Protein AF-A0A7R9VJN6-F1 (afdb_monomer_lite)

Foldseek 3Di:
DDDPPPPPPPDPVVPPPVPDDPLVVVVVVVVVVVVVVVVVVLVVQQVVDPVGPDAPLVPFDPQLVVLLVVLLVLLVQLQVQCCVQQNSCLLRQLPPPPDDPQRHLPNRPCVGPPNVPPVCSNLSSVLSNLCSCCSRCVVPTDPCSVVVSVVSNVVSVVVVVVSVPD

pLDDT: mean 83.49, std 17.8, range [38.41, 98.38]

Secondary structure (DSSP, 8-state):
------------TTTGGG---HHHHHHHHHHHHHHHHHHHHHHHHHHTSTTTT---GGGS-HHHHHHHHHHHHHHHHHHHHHHHHHHHHHHHHTTT-TT-TT-STT-S-TTSTTTTT-S-HHHHHHHHHHHHHHHHHTTTS-TTHHHHHHHHHHHHHHHHHHHHH-

Organism: NCBI:txid1486919

Sequence (166 aa):
MCLCGCRRRLGSTFFDARGLSAVDQFAAWSTLLKAGQALAVGMWLWASRPAGLCFDIGAVTLPGWLGTLLLVTLGLALSAGVVSALGKDGVFYGSRIGEHPHVHASAAPPEEWPFSVVQHPQHIGPVLVVWAPLVALLPQLPATAWFVASYWSTLYFINWVVEDFF

InterPro domains:
  IPR007318 Phospholipid methyltransferase [PF04191] (69-163)

Radius of gyration: 20.92 Å; chains: 1; bounding box: 47×40×71 Å

Structure (mmCIF, N/CA/C/O backbone):
data_AF-A0A7R9VJN6-F1
#
_entry.id   AF-A0A7R9VJN6-F1
#
loop_
_atom_site.group_PDB
_atom_site.id
_atom_site.type_symbol
_atom_site.label_atom_id
_atom_site.label_alt_id
_atom_site.label_comp_id
_atom_site.label_asym_id
_atom_site.label_entity_id
_atom_site.label_seq_id
_atom_site.pdbx_PDB_ins_code
_atom_site.Cartn_x
_atom_site.Cartn_y
_atom_site.Cartn_z
_atom_site.occupancy
_atom_site.B_iso_or_equiv
_atom_site.auth_seq_id
_atom_site.auth_comp_id
_atom_site.auth_asym_id
_atom_site.auth_atom_id
_atom_site.pdbx_PDB_model_num
ATOM 1 N N . MET A 1 1 ? 26.274 -11.925 -53.288 1.00 41.53 1 MET A N 1
ATOM 2 C CA . MET A 1 1 ? 26.240 -13.013 -52.285 1.00 41.53 1 MET A CA 1
ATOM 3 C C . MET A 1 1 ? 25.896 -12.397 -50.935 1.00 41.53 1 MET A C 1
ATOM 5 O O . MET A 1 1 ? 26.772 -11.843 -50.293 1.00 41.53 1 MET A O 1
ATOM 9 N N . CYS A 1 2 ? 24.619 -12.416 -50.545 1.00 41.44 2 CYS A N 1
ATOM 10 C CA . CYS A 1 2 ? 24.174 -12.010 -49.209 1.00 41.44 2 CYS A CA 1
ATOM 11 C C . CYS A 1 2 ? 23.890 -13.279 -48.409 1.00 41.44 2 CYS A C 1
ATOM 13 O O . CYS A 1 2 ? 22.960 -14.018 -48.727 1.00 41.44 2 CYS A O 1
ATOM 15 N N . LEU A 1 3 ? 24.714 -13.548 -47.398 1.00 48.28 3 LEU A N 1
ATOM 16 C CA . LEU A 1 3 ? 24.461 -14.599 -46.421 1.00 48.28 3 LEU A CA 1
ATOM 17 C C . LEU A 1 3 ? 23.390 -14.086 -45.454 1.00 48.28 3 LEU A C 1
ATOM 19 O O . LEU A 1 3 ? 23.677 -13.346 -44.517 1.00 48.28 3 LEU A O 1
ATOM 23 N N . CYS A 1 4 ? 22.140 -14.458 -45.721 1.00 47.47 4 CYS A N 1
ATOM 24 C CA . CYS A 1 4 ? 21.036 -14.274 -44.791 1.00 47.47 4 CYS A CA 1
ATOM 25 C C . CYS A 1 4 ? 21.276 -15.203 -43.592 1.00 47.47 4 CYS A C 1
ATOM 27 O O . CYS A 1 4 ? 21.082 -16.418 -43.674 1.00 47.47 4 CYS A O 1
ATOM 29 N N . GLY A 1 5 ? 21.780 -14.633 -42.497 1.00 51.31 5 GLY A N 1
ATOM 30 C CA . GLY A 1 5 ? 22.011 -15.324 -41.236 1.00 51.31 5 GLY A CA 1
ATOM 31 C C . GLY A 1 5 ? 20.691 -15.758 -40.611 1.00 51.31 5 GLY A C 1
ATOM 32 O O . GLY A 1 5 ? 20.063 -15.008 -39.869 1.00 51.31 5 GLY A O 1
ATOM 33 N N . CYS A 1 6 ? 20.277 -16.990 -40.901 1.00 56.81 6 CYS A N 1
ATOM 34 C CA . CYS A 1 6 ? 19.194 -17.674 -40.209 1.00 56.81 6 CYS A CA 1
ATOM 35 C C . CYS A 1 6 ? 19.634 -17.961 -38.764 1.00 56.81 6 CYS A C 1
ATOM 37 O O . CYS A 1 6 ? 20.210 -19.007 -38.452 1.00 56.81 6 CYS A O 1
ATOM 39 N N . ARG A 1 7 ? 19.411 -16.988 -37.875 1.00 62.12 7 ARG A N 1
ATOM 40 C CA . ARG A 1 7 ? 19.611 -17.129 -36.432 1.00 62.12 7 ARG A CA 1
ATOM 41 C C . ARG A 1 7 ? 18.548 -18.099 -35.911 1.00 62.12 7 ARG A C 1
ATOM 43 O O . ARG A 1 7 ? 17.415 -17.704 -35.647 1.00 62.12 7 ARG A O 1
ATOM 50 N N . ARG A 1 8 ? 18.900 -19.388 -35.815 1.00 57.78 8 ARG A N 1
ATOM 51 C CA . ARG A 1 8 ? 18.064 -20.431 -35.198 1.00 57.78 8 ARG A CA 1
ATOM 52 C C . ARG A 1 8 ? 17.675 -19.995 -33.787 1.00 57.78 8 ARG A C 1
ATOM 54 O O . ARG A 1 8 ? 18.506 -19.988 -32.883 1.00 57.78 8 ARG A O 1
ATOM 61 N N . ARG A 1 9 ? 16.398 -19.656 -33.617 1.00 57.22 9 ARG A N 1
ATOM 62 C CA . ARG A 1 9 ? 15.728 -19.456 -32.331 1.00 57.22 9 ARG A CA 1
ATOM 63 C C . ARG A 1 9 ? 15.565 -20.835 -31.677 1.00 57.22 9 ARG A C 1
ATOM 65 O O . ARG A 1 9 ? 14.554 -21.505 -31.848 1.00 57.22 9 ARG A O 1
ATOM 72 N N . LEU A 1 10 ? 16.631 -21.315 -31.040 1.00 53.53 10 LEU A N 1
ATOM 73 C CA . LEU A 1 10 ? 16.657 -22.584 -30.318 1.00 53.53 10 LEU A CA 1
ATOM 74 C C . LEU A 1 10 ? 16.015 -22.400 -28.934 1.00 53.53 10 LEU A C 1
ATOM 76 O O . LEU A 1 10 ? 16.614 -21.799 -28.053 1.00 53.53 10 LEU A O 1
ATOM 80 N N . GLY A 1 11 ? 14.812 -22.961 -28.772 1.00 49.91 11 GLY A N 1
ATOM 81 C CA . GLY A 1 11 ? 14.331 -23.534 -27.510 1.00 49.91 11 GLY A CA 1
ATOM 82 C C . GLY A 1 11 ? 13.641 -22.605 -26.505 1.00 49.91 11 GLY A C 1
ATOM 83 O O . GLY A 1 11 ? 14.232 -22.248 -25.495 1.00 49.91 11 GLY A O 1
ATOM 84 N N . SER A 1 12 ? 12.343 -22.342 -26.694 1.00 52.88 12 SER A N 1
ATOM 85 C CA . SER A 1 12 ? 11.433 -21.887 -25.621 1.00 52.88 12 SER A CA 1
ATOM 86 C C . SER A 1 12 ? 10.102 -22.655 -25.620 1.00 52.88 12 SER A C 1
ATOM 88 O O . SER A 1 12 ? 9.047 -22.110 -25.302 1.00 52.88 12 SER A O 1
ATOM 90 N N . THR A 1 13 ? 10.130 -23.936 -25.991 1.00 52.66 13 THR A N 1
ATOM 91 C CA . THR A 1 13 ? 8.933 -24.742 -26.294 1.00 52.66 13 THR A CA 1
ATOM 92 C C . THR A 1 13 ? 8.029 -25.059 -25.099 1.00 52.66 13 THR A C 1
ATOM 94 O O . THR A 1 13 ? 6.952 -25.605 -25.304 1.00 52.66 13 THR A O 1
ATOM 97 N N . PHE A 1 14 ? 8.401 -24.701 -23.865 1.00 53.25 14 PHE A N 1
ATOM 98 C CA . PHE A 1 14 ? 7.518 -24.890 -22.706 1.00 53.25 14 PHE A CA 1
ATOM 99 C C . PHE A 1 14 ? 6.600 -23.685 -22.431 1.00 53.25 14 PHE A C 1
ATOM 101 O O . PHE A 1 14 ? 5.520 -23.852 -21.872 1.00 53.25 14 PHE A O 1
ATOM 108 N N . PHE A 1 15 ? 6.985 -22.477 -22.858 1.00 50.94 15 PHE A N 1
ATOM 109 C CA . PHE A 1 15 ? 6.245 -21.242 -22.555 1.00 50.94 15 PHE A CA 1
ATOM 110 C C . PHE A 1 15 ? 5.237 -20.831 -23.640 1.00 50.94 15 PHE A C 1
ATOM 112 O O . PHE A 1 15 ? 4.399 -19.964 -23.400 1.00 50.94 15 PHE A O 1
ATOM 119 N N . ASP A 1 16 ? 5.274 -21.478 -24.807 1.00 53.41 16 ASP A N 1
ATOM 120 C CA . ASP A 1 16 ? 4.529 -21.054 -26.002 1.00 53.41 16 ASP A CA 1
ATOM 121 C C . ASP A 1 16 ? 3.099 -21.620 -26.100 1.00 53.41 16 ASP A C 1
ATOM 123 O O . ASP A 1 16 ? 2.323 -21.231 -26.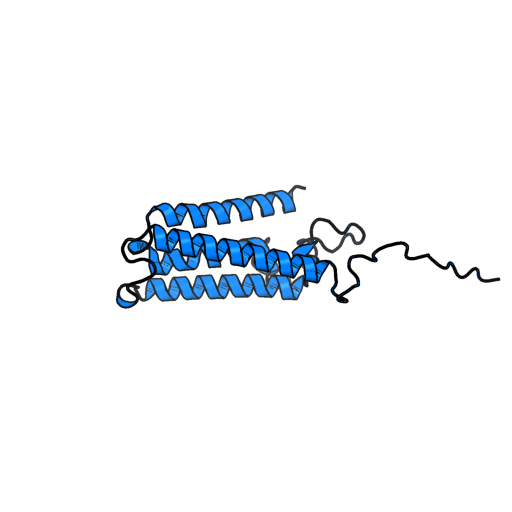967 1.00 53.41 16 ASP A O 1
ATOM 127 N N . ALA A 1 17 ? 2.691 -22.516 -25.195 1.00 57.09 17 ALA A N 1
ATOM 128 C CA . ALA A 1 17 ? 1.395 -23.199 -25.299 1.00 57.09 17 ALA A CA 1
ATOM 129 C C . ALA A 1 17 ? 0.166 -22.284 -25.076 1.00 57.09 17 ALA A C 1
ATOM 131 O O . ALA A 1 17 ? -0.960 -22.703 -25.335 1.00 57.09 17 ALA A O 1
ATOM 132 N N . ARG A 1 18 ? 0.359 -21.046 -24.588 1.00 57.91 18 ARG A N 1
ATOM 133 C CA . ARG A 1 18 ? -0.712 -20.045 -24.384 1.00 57.91 18 ARG A CA 1
ATOM 134 C C . ARG A 1 18 ? -0.467 -18.696 -25.076 1.00 57.91 18 ARG A C 1
ATOM 136 O O . ARG A 1 18 ? -1.310 -17.816 -24.949 1.00 57.91 18 ARG A O 1
ATOM 143 N N . GLY A 1 19 ? 0.669 -18.507 -25.757 1.00 67.00 19 GLY A N 1
ATOM 144 C CA . GLY A 1 19 ? 1.027 -17.232 -26.401 1.00 67.00 19 GLY A CA 1
ATOM 145 C C . GLY A 1 19 ? 1.208 -16.033 -25.453 1.00 67.00 19 GLY A C 1
ATOM 146 O O . GLY A 1 19 ? 1.132 -14.893 -25.901 1.00 67.00 19 GLY A O 1
ATOM 147 N N . LEU A 1 20 ? 1.412 -16.260 -24.148 1.00 73.50 20 LEU A N 1
ATOM 148 C CA . LEU A 1 20 ? 1.610 -15.190 -23.160 1.00 73.50 20 LEU A CA 1
ATOM 149 C C . LEU A 1 20 ? 3.094 -14.856 -23.005 1.00 73.50 20 LEU A C 1
ATOM 151 O O . LEU A 1 20 ? 3.915 -15.765 -22.854 1.00 73.50 20 LEU A O 1
ATOM 155 N N . SER A 1 21 ? 3.426 -13.562 -22.956 1.00 82.88 21 SER A N 1
ATOM 156 C CA . SER A 1 21 ? 4.792 -13.112 -22.680 1.00 82.88 21 SER A CA 1
ATOM 157 C C . SER A 1 21 ? 5.263 -13.603 -21.301 1.00 82.88 21 SER A C 1
ATOM 159 O O . SER A 1 21 ? 4.457 -13.806 -20.387 1.00 82.88 21 SER A O 1
ATOM 161 N N . ALA A 1 22 ? 6.575 -13.798 -21.124 1.00 82.50 22 ALA A N 1
ATOM 162 C CA . ALA A 1 22 ? 7.140 -14.161 -19.819 1.00 82.50 22 ALA A CA 1
ATOM 163 C C . ALA A 1 22 ? 6.761 -13.135 -18.730 1.00 82.50 22 ALA A C 1
ATOM 165 O O . ALA A 1 22 ? 6.495 -13.513 -17.588 1.00 82.50 22 ALA A O 1
ATOM 166 N N . VAL A 1 23 ? 6.645 -11.860 -19.121 1.00 82.00 23 VAL A N 1
ATOM 167 C CA . VAL A 1 23 ? 6.224 -10.754 -18.256 1.00 82.00 23 VAL A CA 1
ATOM 168 C C . VAL A 1 23 ? 4.787 -10.930 -17.794 1.00 82.00 23 VAL A C 1
ATOM 170 O O . VAL A 1 23 ? 4.515 -10.804 -16.605 1.00 82.00 23 VAL A O 1
ATOM 173 N N . ASP A 1 24 ? 3.866 -11.280 -18.692 1.00 86.19 24 ASP A N 1
ATOM 174 C CA . ASP A 1 24 ? 2.466 -11.495 -18.322 1.00 86.19 24 ASP A CA 1
ATOM 175 C C . ASP A 1 24 ? 2.307 -12.685 -17.371 1.00 86.19 24 ASP A C 1
ATOM 177 O O . ASP A 1 24 ? 1.486 -12.643 -16.454 1.00 86.19 24 ASP A O 1
ATOM 181 N N . GLN A 1 25 ? 3.117 -13.734 -17.540 1.00 86.06 25 GLN A N 1
ATOM 182 C CA . GLN A 1 25 ? 3.120 -14.874 -16.623 1.00 86.06 25 GLN A CA 1
ATOM 183 C C . GLN A 1 25 ? 3.655 -14.485 -15.244 1.00 86.06 25 GLN A C 1
ATOM 185 O O . GLN A 1 25 ? 3.038 -14.822 -14.233 1.00 86.06 25 GLN A O 1
ATOM 190 N N . PHE A 1 26 ? 4.765 -13.744 -15.184 1.00 87.38 26 PHE A N 1
ATOM 191 C CA . PHE A 1 26 ? 5.307 -13.245 -13.922 1.00 87.38 26 PHE A CA 1
ATOM 192 C C . PHE A 1 26 ? 4.335 -12.285 -13.229 1.00 87.38 26 PHE A C 1
ATOM 194 O O . PHE A 1 26 ? 4.099 -12.410 -12.028 1.00 87.38 26 PHE A O 1
ATOM 201 N N . ALA A 1 27 ? 3.701 -11.392 -13.989 1.00 87.62 27 ALA A N 1
ATOM 202 C CA . ALA A 1 27 ? 2.664 -10.495 -13.501 1.00 87.62 27 ALA A CA 1
ATOM 203 C C . ALA A 1 27 ? 1.488 -11.272 -12.901 1.00 87.62 27 ALA A C 1
ATOM 205 O O . ALA A 1 27 ? 1.052 -10.971 -11.791 1.00 87.62 27 ALA A O 1
ATOM 206 N N . ALA A 1 28 ? 1.005 -12.307 -13.595 1.00 90.38 28 ALA A N 1
ATOM 207 C CA . ALA A 1 28 ? -0.080 -13.153 -13.111 1.00 90.38 28 ALA A CA 1
ATOM 208 C C . ALA A 1 28 ? 0.293 -13.875 -11.807 1.00 90.38 28 ALA A C 1
ATOM 210 O O . ALA A 1 28 ? -0.481 -13.848 -10.850 1.00 90.38 28 ALA A O 1
ATOM 211 N N . TRP A 1 29 ? 1.489 -14.466 -11.734 1.00 92.44 29 TRP A N 1
ATOM 212 C CA . TRP A 1 29 ? 1.978 -15.122 -10.518 1.00 92.44 29 TRP A CA 1
ATOM 213 C C . TRP A 1 29 ? 2.194 -14.141 -9.364 1.00 92.44 29 TRP A C 1
ATOM 215 O O . TRP A 1 29 ? 1.820 -14.445 -8.233 1.00 92.44 29 TRP A O 1
ATOM 225 N N . SER A 1 30 ? 2.733 -12.951 -9.637 1.00 90.06 30 SER A N 1
ATOM 226 C CA . SER A 1 30 ? 2.892 -11.883 -8.645 1.00 90.06 30 SER A CA 1
ATOM 227 C C . SER A 1 30 ? 1.539 -11.445 -8.084 1.00 90.06 30 SER A C 1
ATOM 229 O O . SER A 1 30 ? 1.376 -11.346 -6.867 1.00 90.06 30 SER A O 1
ATOM 231 N N . THR A 1 31 ? 0.545 -11.244 -8.951 1.00 90.38 31 THR A N 1
ATOM 232 C CA . THR A 1 31 ? -0.824 -10.906 -8.546 1.00 90.38 31 THR A CA 1
ATOM 233 C C . THR A 1 31 ? -1.451 -12.018 -7.714 1.00 90.38 31 THR A C 1
ATOM 235 O O . THR A 1 31 ? -2.038 -11.735 -6.672 1.00 90.38 31 THR A O 1
ATOM 238 N N . LEU A 1 32 ? -1.293 -13.280 -8.120 1.00 94.88 32 LEU A N 1
ATOM 239 C CA . LEU A 1 32 ? -1.812 -14.420 -7.366 1.00 94.88 32 LEU A CA 1
ATOM 240 C C . LEU A 1 32 ? -1.176 -14.512 -5.973 1.00 94.88 32 LEU A C 1
ATOM 242 O O . LEU A 1 32 ? -1.881 -14.719 -4.988 1.00 94.88 32 LEU A O 1
ATOM 246 N N . LEU A 1 33 ? 0.140 -14.321 -5.877 1.00 94.31 33 LEU A N 1
ATOM 247 C CA . LEU A 1 33 ? 0.860 -14.348 -4.607 1.00 94.31 33 LEU A CA 1
ATOM 248 C C . LEU A 1 33 ? 0.417 -13.204 -3.685 1.00 94.31 33 LEU A C 1
ATOM 250 O O . LEU A 1 33 ? 0.144 -13.448 -2.511 1.00 94.31 33 LEU A O 1
ATOM 254 N N . LYS A 1 34 ? 0.248 -11.989 -4.217 1.00 92.38 34 LYS A N 1
ATOM 255 C CA . LYS A 1 34 ? -0.298 -10.845 -3.467 1.00 92.38 34 LYS A CA 1
ATOM 256 C C . LYS A 1 34 ? -1.734 -11.087 -3.006 1.00 92.38 34 LYS A C 1
ATOM 258 O O . LYS A 1 34 ? -2.069 -10.760 -1.871 1.00 92.38 34 LYS A O 1
ATOM 263 N N . ALA A 1 35 ? -2.569 -11.704 -3.843 1.00 94.88 35 ALA A N 1
ATOM 264 C CA . ALA A 1 35 ? -3.919 -12.103 -3.454 1.00 94.88 35 ALA A CA 1
ATOM 265 C C . ALA A 1 35 ? -3.885 -13.139 -2.320 1.00 94.88 35 ALA A C 1
ATOM 267 O O . ALA A 1 35 ? -4.598 -12.987 -1.332 1.00 94.88 35 ALA A O 1
ATOM 268 N N . GLY A 1 36 ? -3.005 -14.141 -2.408 1.00 97.44 36 GLY A N 1
ATOM 269 C CA . GLY A 1 36 ? -2.780 -15.113 -1.337 1.00 97.44 36 GLY A CA 1
ATOM 270 C C . GLY A 1 36 ? -2.320 -14.461 -0.030 1.00 97.44 36 GLY A C 1
ATOM 271 O O . GLY A 1 36 ? -2.837 -14.788 1.034 1.00 97.44 36 GLY A O 1
ATOM 272 N N . GLN A 1 37 ? -1.408 -13.489 -0.098 1.00 95.12 37 GLN A N 1
ATOM 273 C CA . GLN A 1 37 ? -0.958 -12.713 1.061 1.00 95.12 37 GLN A CA 1
ATOM 274 C C . GLN A 1 37 ? -2.092 -11.881 1.674 1.00 95.12 37 GLN A C 1
ATOM 276 O O . GLN A 1 37 ? -2.268 -11.893 2.891 1.00 95.12 37 GLN A O 1
ATOM 281 N N . ALA A 1 38 ? -2.900 -11.206 0.851 1.00 93.50 38 ALA A N 1
ATOM 282 C CA . ALA A 1 38 ? -4.063 -10.452 1.314 1.00 93.50 38 ALA A CA 1
ATOM 283 C C . ALA A 1 38 ? -5.103 -11.364 1.986 1.00 93.50 38 ALA A C 1
ATOM 285 O O . ALA A 1 38 ? -5.620 -11.032 3.053 1.00 93.50 38 ALA A O 1
ATOM 286 N N . LEU A 1 39 ? -5.361 -12.544 1.412 1.00 97.06 39 LEU A N 1
ATOM 287 C CA . LEU A 1 39 ? -6.229 -13.560 2.009 1.00 97.06 39 LEU A CA 1
ATOM 288 C C . LEU A 1 39 ? -5.671 -14.071 3.337 1.00 97.06 39 LEU A C 1
ATOM 290 O O . LEU A 1 39 ? -6.428 -14.189 4.295 1.00 97.06 39 LEU A O 1
ATOM 294 N N . ALA A 1 40 ? -4.363 -14.318 3.431 1.00 97.12 40 ALA A N 1
ATOM 295 C CA . ALA A 1 40 ? -3.724 -14.738 4.675 1.00 97.12 40 ALA A CA 1
ATOM 296 C C . ALA A 1 40 ? -3.875 -13.679 5.779 1.00 97.12 40 ALA A C 1
ATOM 298 O O . ALA A 1 40 ? -4.215 -14.024 6.909 1.00 97.12 40 ALA A O 1
ATOM 299 N N . VAL A 1 41 ? -3.706 -12.390 5.454 1.00 96.00 41 VAL A N 1
ATOM 300 C CA . VAL A 1 41 ? -3.966 -11.284 6.393 1.00 96.00 41 VAL A CA 1
ATOM 301 C C . VAL A 1 41 ? -5.446 -11.235 6.783 1.00 96.00 41 VAL A C 1
ATOM 303 O O . VAL A 1 41 ? -5.757 -11.085 7.962 1.00 96.00 41 VAL A O 1
ATOM 306 N N . GLY A 1 42 ? -6.365 -11.417 5.833 1.00 95.81 42 GLY A N 1
ATOM 307 C CA . GLY A 1 42 ? -7.804 -11.480 6.106 1.00 95.81 42 GLY A CA 1
ATOM 308 C C . GLY A 1 42 ? -8.186 -12.641 7.030 1.00 95.81 42 GLY A C 1
ATOM 309 O O . GLY A 1 42 ? -8.922 -12.444 7.995 1.00 95.81 42 GLY A O 1
ATOM 310 N N . MET A 1 43 ? -7.639 -13.835 6.789 1.00 97.44 43 MET A N 1
ATOM 311 C CA . MET A 1 43 ? -7.829 -15.016 7.637 1.00 97.44 43 MET A CA 1
ATOM 312 C C . MET A 1 43 ? -7.232 -14.817 9.030 1.00 97.44 43 MET A C 1
ATOM 314 O O . MET A 1 43 ? -7.874 -15.146 10.026 1.00 97.44 43 MET A O 1
ATOM 318 N N . TRP A 1 44 ? -6.028 -14.252 9.117 1.00 97.12 44 TRP A N 1
ATOM 319 C CA . TRP A 1 44 ? -5.398 -13.908 10.388 1.00 97.12 44 TRP A CA 1
ATOM 320 C C . TRP A 1 44 ? -6.243 -12.905 11.180 1.00 97.12 44 TRP A C 1
ATOM 322 O O . TRP A 1 44 ? -6.455 -13.093 12.378 1.00 97.12 44 TRP A O 1
ATOM 332 N N . LEU A 1 45 ? -6.769 -11.871 10.522 1.00 96.25 45 LEU A N 1
ATOM 333 C CA . LEU A 1 45 ? -7.607 -10.858 11.157 1.00 96.25 45 LEU A CA 1
ATOM 334 C C . LEU A 1 45 ? -8.941 -11.440 11.631 1.00 96.25 45 LEU A C 1
ATOM 336 O O . LEU A 1 45 ? -9.391 -11.119 12.731 1.00 96.25 45 LEU A O 1
ATOM 340 N N . TRP A 1 46 ? -9.535 -12.329 10.831 1.00 97.06 46 TRP A N 1
ATOM 341 C CA . TRP A 1 46 ? -10.726 -13.087 11.203 1.00 97.06 46 TRP A CA 1
ATOM 342 C C . TRP A 1 46 ? -10.482 -13.952 12.445 1.00 97.06 46 TRP A C 1
ATOM 344 O O . TRP A 1 46 ? -11.281 -13.913 13.374 1.00 97.06 46 TRP A O 1
ATOM 354 N N . ALA A 1 47 ? -9.359 -14.671 12.501 1.00 97.19 47 ALA A N 1
ATOM 355 C CA . ALA A 1 47 ? -9.009 -15.533 13.630 1.00 97.19 47 ALA A CA 1
ATOM 356 C C . ALA A 1 47 ? -8.584 -14.756 14.893 1.00 97.19 47 ALA A C 1
ATOM 358 O O . ALA A 1 47 ? -8.757 -15.245 16.006 1.00 97.19 47 ALA A O 1
ATOM 359 N N . SER A 1 48 ? -8.032 -13.549 14.740 1.00 96.06 48 SER A N 1
ATOM 360 C CA . SER A 1 48 ? -7.507 -12.740 15.853 1.00 96.06 48 SER A CA 1
ATOM 361 C C . SER A 1 48 ? -8.579 -11.957 16.614 1.00 96.06 48 SER A C 1
ATOM 363 O O . SER A 1 48 ? -8.273 -11.336 17.633 1.00 96.06 48 SER A O 1
ATOM 365 N N . ARG A 1 49 ? -9.825 -11.932 16.127 1.00 95.12 49 ARG A N 1
ATOM 366 C CA . ARG A 1 49 ? -10.925 -11.163 16.723 1.00 95.12 49 ARG A CA 1
ATOM 367 C C . ARG A 1 49 ? -12.086 -12.092 17.079 1.00 95.12 49 ARG A C 1
ATOM 369 O O . ARG A 1 49 ? -12.519 -12.858 16.224 1.00 95.12 49 ARG A O 1
ATOM 376 N N . PRO A 1 50 ? -12.687 -11.972 18.276 1.00 92.88 50 PRO A N 1
ATOM 377 C CA . PRO A 1 50 ? -13.839 -12.797 18.651 1.00 92.88 50 PRO A CA 1
ATOM 378 C C . PRO A 1 50 ? -15.065 -12.532 17.764 1.00 92.88 50 PRO A C 1
ATOM 380 O O . PRO A 1 50 ? -15.848 -13.437 17.502 1.00 92.88 50 PRO A O 1
ATOM 383 N N . ALA A 1 51 ? -15.209 -11.302 17.259 1.00 92.75 51 ALA A N 1
ATOM 384 C CA . ALA A 1 51 ? -16.265 -10.911 16.324 1.00 92.75 51 ALA A CA 1
ATOM 385 C C . ALA A 1 51 ? -15.905 -11.165 14.842 1.00 92.75 51 ALA A C 1
ATOM 387 O O . ALA A 1 51 ? -16.657 -10.780 13.947 1.00 92.75 51 ALA A O 1
ATOM 388 N N . GLY A 1 52 ? -14.746 -11.766 14.552 1.00 94.12 52 GLY A N 1
ATOM 389 C CA . GLY A 1 52 ? -14.277 -11.994 13.188 1.00 94.12 52 GLY A CA 1
ATOM 390 C C . GLY A 1 52 ? -14.046 -10.702 12.388 1.00 94.12 52 GLY A C 1
ATOM 391 O O . GLY A 1 52 ? -13.411 -9.757 12.864 1.00 94.12 52 GLY A O 1
ATOM 392 N N . LEU A 1 53 ? -14.564 -10.659 11.153 1.00 93.38 53 LEU A N 1
ATOM 393 C CA . LEU A 1 53 ? -14.477 -9.503 10.241 1.00 93.38 53 LEU A CA 1
ATOM 394 C C . LEU A 1 53 ? -15.675 -8.546 10.359 1.00 93.38 53 LEU A C 1
ATOM 396 O O . LEU A 1 53 ? -15.845 -7.662 9.523 1.00 93.38 53 LEU A O 1
ATOM 400 N N . CYS A 1 54 ? -16.508 -8.697 11.389 1.00 95.62 54 CYS A N 1
ATOM 401 C CA . CYS A 1 54 ? -17.565 -7.738 11.676 1.00 95.62 54 CYS A CA 1
ATOM 402 C C . CYS A 1 54 ? -16.922 -6.461 12.242 1.00 95.62 54 CYS A C 1
ATOM 404 O O . CYS A 1 54 ? -16.407 -6.448 13.365 1.00 95.62 54 CYS A O 1
ATOM 406 N N . PHE A 1 55 ? -16.879 -5.403 11.434 1.00 94.56 55 PHE A N 1
ATOM 407 C CA . PHE A 1 55 ? -16.436 -4.073 11.853 1.00 94.56 55 PHE A CA 1
ATOM 408 C C . PHE A 1 55 ? -17.647 -3.210 12.188 1.00 94.56 55 PHE A C 1
ATOM 410 O O . PHE A 1 55 ? -18.649 -3.229 11.473 1.00 94.56 55 PHE A O 1
ATOM 417 N N . ASP A 1 56 ? -17.538 -2.431 13.257 1.00 95.94 56 ASP A N 1
ATOM 418 C CA . ASP A 1 56 ? -18.494 -1.379 13.558 1.00 95.94 56 ASP A CA 1
ATOM 419 C C . ASP A 1 56 ? -18.182 -0.172 12.666 1.00 95.94 56 ASP A C 1
ATOM 421 O O . ASP A 1 56 ? -17.355 0.684 12.982 1.00 95.94 56 ASP A O 1
ATOM 425 N N . ILE A 1 57 ? -18.816 -0.143 11.496 1.00 95.62 57 ILE A N 1
ATOM 426 C CA . ILE A 1 57 ? -18.681 0.939 10.514 1.00 95.62 57 ILE A CA 1
ATOM 427 C C . ILE A 1 57 ? -19.195 2.268 11.091 1.00 95.62 57 ILE A C 1
ATOM 429 O O . ILE A 1 57 ? -18.672 3.325 10.737 1.00 95.62 57 ILE A O 1
ATOM 433 N N . GLY A 1 58 ? -20.164 2.222 12.014 1.00 96.25 58 GLY A N 1
ATOM 434 C CA . GLY A 1 58 ? -20.700 3.404 12.691 1.00 96.25 58 GLY A CA 1
ATOM 435 C C . GLY A 1 58 ? -19.706 4.042 13.664 1.00 96.25 58 GLY A C 1
ATOM 436 O O . GLY A 1 58 ? -19.748 5.252 13.871 1.00 96.25 58 GLY A O 1
ATOM 437 N N . ALA A 1 59 ? -18.773 3.257 14.207 1.00 96.25 59 ALA A N 1
ATOM 438 C CA . ALA A 1 59 ? -17.701 3.752 15.070 1.00 96.25 59 ALA A CA 1
ATOM 439 C C . ALA A 1 59 ? -16.545 4.429 14.307 1.00 96.25 59 ALA A C 1
ATOM 441 O O . ALA A 1 59 ? -15.681 5.051 14.930 1.00 96.25 59 ALA A O 1
ATOM 442 N N . VAL A 1 60 ? -16.488 4.319 12.973 1.00 97.06 60 VAL A N 1
ATOM 443 C CA . VAL A 1 60 ? -15.436 4.966 12.176 1.00 97.06 60 VAL A CA 1
ATOM 444 C C . VAL A 1 60 ? -15.732 6.459 12.054 1.00 97.06 60 VAL A C 1
ATOM 446 O O . VAL A 1 60 ? -16.742 6.877 11.489 1.00 97.06 60 VAL A O 1
ATOM 449 N N . THR A 1 61 ? -14.824 7.280 12.574 1.00 97.31 61 THR A N 1
ATOM 450 C CA . THR A 1 61 ? -14.972 8.738 12.559 1.00 97.31 61 THR A CA 1
ATOM 451 C C . THR A 1 61 ? -14.816 9.307 11.144 1.00 97.31 61 THR A C 1
ATOM 453 O O . THR A 1 61 ? -14.136 8.726 10.294 1.00 97.31 61 THR A O 1
ATOM 456 N N . LEU A 1 62 ? -15.399 10.485 10.883 1.00 96.88 62 LEU A N 1
ATOM 457 C CA . LEU A 1 62 ? -15.228 11.180 9.600 1.00 96.88 62 LEU A CA 1
ATOM 458 C C . LEU A 1 62 ? -13.741 11.401 9.239 1.00 96.88 62 LEU A C 1
ATOM 460 O O . LEU A 1 62 ? -13.372 11.091 8.106 1.00 96.88 62 LEU A O 1
ATOM 464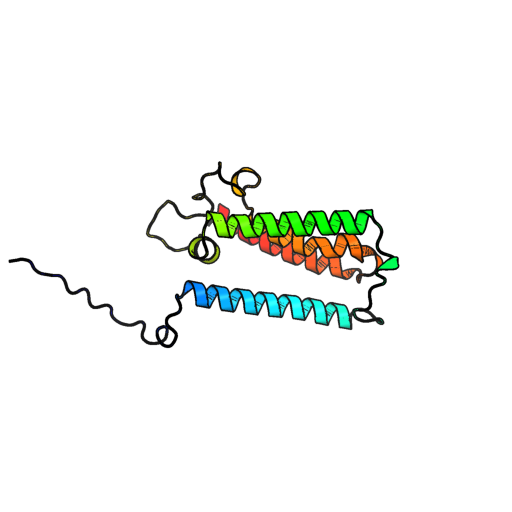 N N . PRO A 1 63 ? -12.856 11.846 10.159 1.00 97.44 63 PRO A N 1
ATOM 465 C CA . PRO A 1 63 ? -11.422 11.909 9.877 1.00 97.44 63 PRO A CA 1
ATOM 466 C C . PRO A 1 63 ? -10.808 10.554 9.501 1.00 97.44 63 PRO A C 1
ATOM 468 O O . PRO A 1 63 ? -9.967 10.504 8.607 1.00 97.44 63 PRO A O 1
ATOM 471 N N . GLY A 1 64 ? -11.246 9.456 10.130 1.00 97.00 64 GLY A N 1
ATOM 472 C CA . GLY A 1 64 ? -10.799 8.102 9.792 1.00 97.00 64 GLY A CA 1
ATOM 473 C C . GLY A 1 64 ? -11.153 7.710 8.354 1.00 97.00 64 GLY A C 1
ATOM 474 O O . GLY A 1 64 ? -10.299 7.210 7.617 1.00 97.00 64 GLY A O 1
ATOM 475 N N . TRP A 1 65 ? -12.382 8.010 7.920 1.00 97.19 65 TRP A N 1
ATOM 476 C CA . TRP A 1 65 ? -12.820 7.806 6.535 1.00 97.19 65 TRP A CA 1
ATOM 477 C C . TRP A 1 65 ? -12.039 8.657 5.539 1.00 97.19 65 TRP A C 1
ATOM 479 O O . TRP A 1 65 ? -11.551 8.130 4.541 1.00 97.19 65 TRP A O 1
ATOM 489 N N . LEU A 1 66 ? -11.891 9.955 5.815 1.00 98.06 66 LEU A N 1
ATOM 490 C CA . LEU A 1 66 ? -11.167 10.874 4.936 1.00 98.06 66 LEU A CA 1
ATOM 491 C C . LEU A 1 66 ? -9.690 10.493 4.815 1.00 98.06 66 LEU A C 1
ATOM 493 O O . LEU A 1 66 ? -9.158 10.470 3.708 1.00 98.06 66 LEU A O 1
ATOM 497 N N . GLY A 1 67 ? -9.041 10.139 5.926 1.00 98.00 67 GLY A N 1
ATOM 498 C CA . GLY A 1 67 ? -7.653 9.685 5.924 1.00 98.00 67 GLY A CA 1
ATOM 499 C C . GLY A 1 67 ? -7.469 8.380 5.148 1.00 98.00 67 GLY A C 1
ATOM 500 O O . GLY A 1 67 ? -6.557 8.273 4.333 1.00 98.00 67 GLY A O 1
ATOM 501 N N . THR A 1 68 ? -8.377 7.417 5.324 1.00 97.75 68 THR A N 1
ATOM 502 C CA . THR A 1 68 ? -8.361 6.158 4.559 1.00 97.75 68 THR A CA 1
ATOM 503 C C . THR A 1 68 ? -8.547 6.413 3.067 1.00 97.75 68 THR A C 1
ATOM 505 O O . THR A 1 68 ? -7.770 5.911 2.257 1.00 97.75 68 THR A O 1
ATOM 508 N N . LEU A 1 69 ? -9.540 7.225 2.692 1.00 98.25 69 LEU A N 1
ATOM 509 C CA . LEU A 1 69 ? -9.806 7.578 1.300 1.00 98.25 69 LEU A CA 1
ATOM 510 C C . LEU A 1 69 ? -8.597 8.270 0.663 1.00 98.25 69 LEU A C 1
ATOM 512 O O . LEU A 1 69 ? -8.207 7.916 -0.448 1.00 98.25 69 LEU A O 1
ATOM 516 N N . LEU A 1 70 ? -7.976 9.213 1.373 1.00 98.38 70 LEU A N 1
ATOM 517 C CA . LEU A 1 70 ? -6.787 9.918 0.907 1.00 98.38 70 LEU A CA 1
ATOM 518 C C . LEU A 1 70 ? -5.624 8.948 0.660 1.00 98.38 70 LEU A C 1
ATOM 520 O O . LEU A 1 70 ? -5.036 8.958 -0.418 1.00 98.38 70 LEU A O 1
ATOM 524 N N . LEU A 1 71 ? -5.319 8.075 1.622 1.00 98.31 71 LEU A N 1
ATOM 525 C CA . LEU A 1 71 ? -4.217 7.118 1.498 1.00 98.31 71 LEU A CA 1
ATOM 526 C C . LEU A 1 71 ? -4.449 6.100 0.377 1.00 98.31 71 LEU A C 1
ATOM 528 O O . LEU A 1 71 ? -3.533 5.832 -0.398 1.00 98.31 71 LEU A O 1
ATOM 532 N N . VAL A 1 72 ? -5.669 5.566 0.248 1.00 98.06 72 VAL A N 1
ATOM 533 C CA . VAL A 1 72 ? -6.012 4.627 -0.832 1.00 98.06 72 VAL A CA 1
ATOM 534 C C . VAL A 1 72 ? -5.925 5.311 -2.191 1.00 98.06 72 VAL A C 1
ATOM 536 O O . VAL A 1 72 ? -5.309 4.768 -3.103 1.00 98.06 72 VAL A O 1
ATOM 539 N N . THR A 1 73 ? -6.515 6.497 -2.346 1.00 98.19 73 THR A N 1
ATOM 540 C CA . THR A 1 73 ? -6.525 7.198 -3.639 1.00 98.19 73 THR A CA 1
ATOM 541 C C . THR A 1 73 ? -5.123 7.610 -4.068 1.00 98.19 73 THR A C 1
ATOM 543 O O . THR A 1 73 ? -4.747 7.333 -5.203 1.00 98.19 73 THR A O 1
ATOM 546 N N . LEU A 1 74 ? -4.314 8.175 -3.166 1.00 97.94 74 LEU A N 1
ATOM 547 C CA . LEU A 1 74 ? -2.915 8.498 -3.453 1.00 97.94 74 LEU A CA 1
ATOM 548 C C . LEU A 1 74 ? -2.089 7.242 -3.744 1.00 97.94 74 LEU A C 1
ATOM 550 O O . LEU A 1 74 ? -1.342 7.216 -4.719 1.00 97.94 74 LEU A O 1
ATOM 554 N N . GLY A 1 75 ? -2.241 6.186 -2.944 1.00 97.25 75 GLY A N 1
ATOM 555 C CA . GLY A 1 75 ? -1.489 4.946 -3.121 1.00 97.25 75 GLY A CA 1
ATOM 556 C C . GLY A 1 75 ? -1.796 4.241 -4.444 1.00 97.25 75 GLY A C 1
ATOM 557 O O . GLY A 1 75 ? -0.881 3.811 -5.154 1.00 97.25 75 GLY A O 1
ATOM 558 N N . LEU A 1 76 ? -3.077 4.174 -4.817 1.00 96.69 76 LEU A N 1
ATOM 559 C CA . LEU A 1 76 ? -3.511 3.626 -6.102 1.00 96.69 76 LEU A CA 1
ATOM 560 C C . LEU A 1 76 ? -3.106 4.523 -7.272 1.00 96.69 76 LEU A C 1
ATOM 562 O O . LEU A 1 76 ? -2.667 3.994 -8.289 1.00 96.69 76 LEU A O 1
ATOM 566 N N . ALA A 1 77 ? -3.199 5.849 -7.129 1.00 97.12 77 ALA A N 1
ATOM 567 C CA . ALA A 1 77 ? -2.750 6.783 -8.155 1.00 97.12 77 ALA A CA 1
ATOM 568 C C . ALA A 1 77 ? -1.251 6.609 -8.425 1.00 97.12 77 ALA A C 1
ATOM 570 O O . ALA A 1 77 ? -0.880 6.354 -9.564 1.00 97.12 77 ALA A O 1
ATOM 571 N N . LEU A 1 78 ? -0.399 6.631 -7.394 1.00 95.69 78 LEU A N 1
ATOM 572 C CA . LEU A 1 78 ? 1.041 6.384 -7.546 1.00 95.69 78 LEU A CA 1
ATOM 573 C C . LEU A 1 78 ? 1.308 5.040 -8.236 1.00 95.69 78 LEU A C 1
ATOM 575 O O . LEU A 1 78 ? 2.055 4.987 -9.207 1.00 95.69 78 LEU A O 1
ATOM 579 N N . SER A 1 79 ? 0.641 3.970 -7.795 1.00 94.31 79 SER A N 1
ATOM 580 C CA . SER A 1 79 ? 0.817 2.632 -8.375 1.00 94.31 79 SER A CA 1
ATOM 581 C C . SER A 1 79 ? 0.402 2.570 -9.851 1.00 94.31 79 SER A C 1
ATOM 583 O O . SER A 1 79 ? 1.103 1.974 -10.668 1.00 94.31 79 SER A O 1
ATOM 585 N N . ALA A 1 80 ? -0.715 3.205 -10.215 1.00 94.19 80 ALA A N 1
ATOM 586 C CA . ALA A 1 80 ? -1.171 3.298 -11.599 1.00 94.19 80 ALA A CA 1
ATOM 587 C C . ALA A 1 80 ? -0.215 4.142 -12.454 1.00 94.19 80 ALA A C 1
ATOM 589 O O . ALA A 1 80 ? 0.049 3.796 -13.604 1.00 94.19 80 ALA A O 1
ATOM 590 N N . GLY A 1 81 ? 0.343 5.208 -11.881 1.00 92.19 81 GLY A N 1
ATOM 591 C CA . GLY A 1 81 ? 1.317 6.062 -12.544 1.00 92.19 81 GLY A CA 1
ATOM 592 C C . GLY A 1 81 ? 2.601 5.352 -12.904 1.00 92.19 81 GLY A C 1
ATOM 593 O O . GLY A 1 81 ? 3.058 5.476 -14.034 1.00 92.19 81 GLY A O 1
ATOM 594 N N . VAL A 1 82 ? 3.133 4.531 -12.000 1.00 90.38 82 VAL A N 1
ATOM 595 C CA . VAL A 1 82 ? 4.309 3.707 -12.304 1.00 90.38 82 VAL A CA 1
ATOM 596 C C . VAL A 1 82 ? 4.033 2.778 -13.482 1.00 90.38 82 VAL A C 1
ATOM 598 O O . VAL A 1 82 ? 4.846 2.695 -14.397 1.00 90.38 82 VAL A O 1
ATOM 601 N N . VAL A 1 83 ? 2.875 2.109 -13.503 1.00 89.25 83 VAL A N 1
ATOM 602 C CA . VAL A 1 83 ? 2.506 1.225 -14.620 1.00 89.25 83 VAL A CA 1
ATOM 603 C C . VAL A 1 83 ? 2.342 2.012 -15.923 1.00 89.25 83 VAL A C 1
ATOM 605 O O . VAL A 1 83 ? 2.728 1.515 -16.978 1.00 89.25 83 VAL A O 1
ATOM 608 N N . SER A 1 84 ? 1.796 3.230 -15.863 1.00 89.44 84 SER A N 1
ATOM 609 C CA . SER A 1 84 ? 1.640 4.099 -17.034 1.00 89.44 84 SER A CA 1
ATOM 610 C C . SER A 1 84 ? 2.976 4.604 -17.582 1.00 89.44 84 SER A C 1
ATOM 612 O O . SER A 1 84 ? 3.112 4.713 -18.795 1.00 89.44 84 SER A O 1
ATOM 614 N N . ALA A 1 85 ? 3.934 4.923 -16.710 1.00 87.00 85 ALA A N 1
ATOM 615 C CA . ALA A 1 85 ? 5.226 5.491 -17.088 1.00 87.00 85 ALA A CA 1
ATOM 616 C C . ALA A 1 85 ? 6.242 4.417 -17.516 1.00 87.00 85 ALA A C 1
ATOM 618 O O . ALA A 1 85 ? 6.928 4.575 -18.519 1.00 87.00 85 ALA A O 1
ATOM 619 N N . LEU A 1 86 ? 6.326 3.301 -16.784 1.00 83.75 86 LEU A N 1
ATOM 620 C CA . LEU A 1 86 ? 7.323 2.248 -17.026 1.00 83.75 86 LEU A CA 1
ATOM 621 C C . LEU A 1 86 ? 6.806 1.084 -17.885 1.00 83.75 86 LEU A C 1
ATOM 623 O O . LEU A 1 86 ? 7.593 0.268 -18.371 1.00 83.75 86 LEU A O 1
ATOM 627 N N . GLY A 1 87 ? 5.486 0.950 -18.034 1.00 83.94 87 GLY A N 1
ATOM 628 C CA . GLY A 1 87 ? 4.873 -0.254 -18.589 1.00 83.94 87 GLY A CA 1
ATOM 629 C C . GLY A 1 87 ? 5.062 -1.487 -17.693 1.00 83.94 87 GLY A C 1
ATOM 630 O O . GLY A 1 87 ? 5.730 -1.458 -16.657 1.00 83.94 87 GLY A O 1
ATOM 631 N N . LYS A 1 88 ? 4.463 -2.619 -18.082 1.00 79.44 88 LYS A N 1
ATOM 632 C CA . LYS A 1 88 ? 4.594 -3.875 -17.316 1.00 79.44 88 LYS A CA 1
ATOM 633 C C . LYS A 1 88 ? 6.039 -4.378 -17.276 1.00 79.44 88 LYS A C 1
ATOM 635 O O . LYS A 1 88 ? 6.478 -4.875 -16.243 1.00 79.44 88 LYS A O 1
ATOM 640 N N . ASP A 1 89 ? 6.762 -4.234 -18.382 1.00 77.69 89 ASP A N 1
ATOM 641 C CA . ASP A 1 89 ? 8.136 -4.721 -18.502 1.00 77.69 89 ASP A CA 1
ATOM 642 C C . ASP A 1 89 ? 9.061 -3.992 -17.521 1.00 77.69 89 ASP A C 1
ATOM 644 O O . ASP A 1 89 ? 9.793 -4.643 -16.776 1.00 77.69 89 ASP A O 1
ATOM 648 N N . GLY A 1 90 ? 8.956 -2.660 -17.433 1.00 75.38 90 GLY A N 1
ATOM 649 C CA . GLY A 1 90 ? 9.737 -1.866 -16.485 1.00 75.38 90 GLY A CA 1
ATOM 650 C C . GLY A 1 90 ? 9.370 -2.150 -15.026 1.00 75.38 90 GLY A C 1
ATOM 651 O O . GLY A 1 90 ? 10.256 -2.270 -14.185 1.00 75.38 90 GLY A O 1
ATOM 652 N N . VAL A 1 91 ? 8.083 -2.365 -14.725 1.00 80.88 91 VAL A N 1
ATOM 653 C CA . VAL A 1 91 ? 7.622 -2.694 -13.362 1.00 80.88 91 VAL A CA 1
ATOM 654 C C . VAL A 1 91 ? 8.166 -4.034 -12.865 1.00 80.88 91 VAL A C 1
ATOM 656 O O . VAL A 1 91 ? 8.501 -4.164 -11.689 1.00 80.88 91 VAL A O 1
ATOM 659 N N . PHE A 1 92 ? 8.226 -5.049 -13.728 1.00 77.44 92 PHE A N 1
ATOM 660 C CA . PHE A 1 92 ? 8.602 -6.402 -13.311 1.00 77.44 92 PHE A CA 1
ATOM 661 C C . PHE A 1 92 ? 10.082 -6.735 -13.519 1.00 77.44 92 PHE A C 1
ATOM 663 O O . PHE A 1 92 ? 10.586 -7.636 -12.849 1.00 77.44 92 PHE A O 1
ATOM 670 N N . TYR A 1 93 ? 10.781 -6.019 -14.403 1.00 71.56 93 TYR A N 1
ATOM 671 C CA . TYR A 1 93 ? 12.165 -6.326 -14.771 1.00 71.56 93 TYR A CA 1
ATOM 672 C C . TYR A 1 93 ? 13.139 -5.142 -14.696 1.00 71.56 93 TYR A C 1
ATOM 674 O O . TYR A 1 93 ? 14.283 -5.289 -15.133 1.00 71.56 93 TYR A O 1
ATOM 682 N N . GLY A 1 94 ? 12.740 -4.005 -14.115 1.00 62.06 94 GLY A N 1
ATOM 683 C CA . GLY A 1 94 ? 13.546 -2.774 -14.063 1.00 62.06 94 GLY A CA 1
ATOM 684 C C . GLY A 1 94 ? 14.958 -2.913 -13.467 1.00 62.06 94 GLY A C 1
ATOM 685 O O . GLY A 1 94 ? 15.821 -2.081 -13.740 1.00 62.06 94 GLY A O 1
ATOM 686 N N . SER A 1 95 ? 15.244 -3.982 -12.714 1.00 57.69 95 SER A N 1
ATOM 687 C CA . SER A 1 95 ? 16.580 -4.241 -12.161 1.00 57.69 95 SER A CA 1
ATOM 688 C C . SER A 1 95 ? 17.480 -5.153 -13.010 1.00 57.69 95 SER A C 1
ATOM 690 O O . SER A 1 95 ? 18.660 -5.268 -12.689 1.00 57.69 95 SER A O 1
ATOM 692 N N . ARG A 1 96 ? 16.992 -5.846 -14.062 1.00 55.09 96 ARG A N 1
ATOM 693 C CA . ARG A 1 96 ? 17.766 -6.963 -14.666 1.00 55.09 96 ARG A CA 1
ATOM 694 C C . ARG A 1 96 ? 17.714 -7.222 -16.181 1.00 55.09 96 ARG A C 1
ATOM 696 O O . ARG A 1 96 ? 18.325 -8.205 -16.600 1.00 55.09 96 ARG A O 1
ATOM 703 N N . ILE A 1 97 ? 17.107 -6.399 -17.040 1.00 48.88 97 ILE A N 1
ATOM 704 C CA . ILE A 1 97 ? 17.245 -6.612 -18.505 1.00 48.88 97 ILE A CA 1
ATOM 705 C C . ILE A 1 97 ? 18.391 -5.758 -19.062 1.00 48.88 97 ILE A C 1
ATOM 707 O O . ILE A 1 97 ? 18.215 -4.637 -19.530 1.00 48.88 97 ILE A O 1
ATOM 711 N N . GLY A 1 98 ? 19.597 -6.318 -18.973 1.00 45.31 98 GLY A N 1
ATOM 712 C CA . GLY A 1 98 ? 20.864 -5.694 -19.351 1.00 45.31 98 GLY A CA 1
ATOM 713 C C . GLY A 1 98 ? 21.139 -5.577 -20.852 1.00 45.31 98 GLY A C 1
ATOM 714 O O . GLY A 1 98 ? 22.158 -6.086 -21.299 1.00 45.31 98 GLY A O 1
ATOM 715 N N . GLU A 1 99 ? 20.313 -4.866 -21.624 1.00 43.19 99 GLU A N 1
ATOM 716 C CA . GLU A 1 99 ? 20.716 -4.441 -22.985 1.00 43.19 99 GLU A CA 1
ATOM 717 C C . GLU A 1 99 ? 20.377 -2.988 -23.359 1.00 43.19 99 GLU A C 1
ATOM 719 O O . GLU A 1 99 ? 20.817 -2.523 -24.409 1.00 43.19 99 GLU A O 1
ATOM 724 N N . HIS A 1 100 ? 19.728 -2.208 -22.486 1.00 38.41 100 HIS A N 1
ATOM 725 C CA . HIS A 1 100 ? 19.578 -0.765 -22.700 1.00 38.41 100 HIS A CA 1
ATOM 726 C C . HIS A 1 100 ? 19.872 0.024 -21.412 1.00 38.41 100 HIS A C 1
ATOM 728 O O . HIS A 1 100 ? 19.140 -0.133 -20.437 1.00 38.41 100 HIS A O 1
ATOM 734 N N . PRO A 1 101 ? 20.896 0.903 -21.393 1.00 41.28 101 PRO A N 1
ATOM 735 C CA . PRO A 1 101 ? 21.304 1.687 -20.218 1.00 41.28 101 PRO A CA 1
ATOM 736 C C . PRO A 1 101 ? 20.312 2.805 -19.823 1.00 41.28 101 PRO A C 1
ATOM 738 O O . PRO A 1 101 ? 20.688 3.785 -19.187 1.00 41.28 101 PRO A O 1
ATOM 741 N N . HIS A 1 102 ? 19.038 2.676 -20.199 1.00 40.31 102 HIS A N 1
ATOM 742 C CA . HIS A 1 102 ? 18.007 3.699 -20.041 1.00 40.31 102 HIS A CA 1
ATOM 743 C C . HIS A 1 102 ? 16.658 3.099 -19.625 1.00 40.31 102 HIS A C 1
ATOM 745 O O . HIS A 1 102 ? 15.640 3.600 -20.076 1.00 40.31 102 HIS A O 1
ATOM 751 N N . VAL A 1 103 ? 16.605 2.014 -18.837 1.00 43.81 103 VAL A N 1
ATOM 752 C CA . VAL A 1 103 ? 15.320 1.468 -18.327 1.00 43.81 103 VAL A CA 1
ATOM 753 C C . VAL A 1 103 ? 15.425 0.961 -16.877 1.00 43.81 103 VAL A C 1
ATOM 755 O O . VAL A 1 103 ? 14.913 -0.097 -16.529 1.00 43.81 103 VAL A O 1
ATOM 758 N N . HIS A 1 104 ? 16.126 1.699 -16.017 1.00 49.19 104 HIS A N 1
ATOM 759 C CA . HIS A 1 104 ? 16.000 1.540 -14.561 1.00 49.19 104 HIS A CA 1
ATOM 760 C C . HIS A 1 104 ? 14.795 2.356 -14.064 1.00 49.19 104 HIS A C 1
ATOM 762 O O . HIS A 1 104 ? 14.260 3.158 -14.819 1.00 49.19 104 HIS A O 1
ATOM 768 N N . ALA A 1 105 ? 14.365 2.261 -12.806 1.00 45.72 105 ALA A N 1
ATOM 769 C CA . ALA A 1 105 ? 13.455 3.285 -12.268 1.00 45.72 105 ALA A CA 1
ATOM 770 C C . ALA A 1 105 ? 14.054 4.713 -12.349 1.00 45.72 105 ALA A C 1
ATOM 772 O O . ALA A 1 105 ? 13.321 5.692 -12.297 1.00 45.72 105 ALA A O 1
ATOM 773 N N . SER A 1 106 ? 15.366 4.833 -12.602 1.00 47.22 106 SER A N 1
ATOM 774 C CA . SER A 1 106 ? 16.075 6.053 -13.025 1.00 47.22 106 SER A CA 1
ATOM 775 C C . SER A 1 106 ? 15.851 6.477 -14.490 1.00 47.22 106 SER A C 1
ATOM 777 O O . SER A 1 106 ? 16.457 7.444 -14.942 1.00 47.22 106 SER A O 1
ATOM 779 N N . ALA A 1 107 ? 15.078 5.726 -15.270 1.00 50.25 107 ALA A N 1
ATOM 780 C CA . ALA A 1 107 ? 14.886 5.954 -16.697 1.00 50.25 107 ALA A CA 1
ATOM 781 C C . ALA A 1 107 ? 13.553 6.578 -17.078 1.00 50.25 107 ALA A C 1
ATOM 783 O O . ALA A 1 107 ? 13.450 7.148 -18.165 1.00 50.25 107 ALA A O 1
ATOM 784 N N . ALA A 1 108 ? 12.546 6.473 -16.208 1.00 56.78 108 ALA A N 1
ATOM 785 C CA . ALA A 1 108 ? 11.453 7.419 -16.298 1.00 56.78 108 ALA A CA 1
ATOM 786 C C . ALA A 1 108 ? 12.075 8.811 -16.130 1.00 56.78 108 ALA A C 1
ATOM 788 O O . ALA A 1 108 ? 12.855 9.010 -15.189 1.00 56.78 108 ALA A O 1
ATOM 789 N N . PRO A 1 109 ? 11.803 9.759 -17.039 1.00 63.28 109 PRO A N 1
ATOM 790 C CA . PRO A 1 109 ? 12.291 11.111 -16.872 1.00 63.28 109 PRO A CA 1
ATOM 791 C C . PRO A 1 109 ? 11.862 11.608 -15.486 1.00 63.28 109 PRO A C 1
ATOM 793 O O . PRO A 1 109 ? 10.686 11.473 -15.140 1.00 63.28 109 PRO A O 1
ATOM 796 N N . PRO A 1 110 ? 12.766 12.195 -14.684 1.00 68.94 110 PRO A N 1
ATOM 797 C CA . PRO A 1 110 ? 12.431 12.666 -13.339 1.00 68.94 110 PRO A CA 1
ATOM 798 C C . PRO A 1 110 ? 11.345 13.754 -13.349 1.00 68.94 110 PRO A C 1
ATOM 800 O O . PRO A 1 110 ? 10.825 14.116 -12.304 1.00 68.94 110 PRO A O 1
ATOM 803 N N . GLU A 1 111 ? 10.993 14.282 -14.520 1.00 81.31 111 GLU A N 1
ATOM 804 C CA . GLU A 1 111 ? 9.938 15.275 -14.707 1.00 81.31 111 GLU A CA 1
ATOM 805 C C . GLU A 1 111 ? 8.549 14.650 -14.931 1.00 81.31 111 GLU A C 1
ATOM 807 O O . GLU A 1 111 ? 7.532 15.335 -14.797 1.00 81.31 111 GLU A O 1
ATOM 812 N N . GLU A 1 112 ? 8.465 13.347 -15.209 1.00 83.75 112 GLU A N 1
ATOM 813 C CA . GLU A 1 112 ? 7.197 12.661 -15.443 1.00 83.75 112 GLU A CA 1
ATOM 814 C C . GLU A 1 112 ? 6.561 12.184 -14.136 1.00 83.75 112 GLU A C 1
ATOM 816 O O . GLU A 1 112 ? 7.208 11.649 -13.233 1.00 83.75 112 GLU A O 1
ATOM 821 N N . TRP A 1 113 ? 5.246 12.367 -14.018 1.00 88.38 113 TRP A N 1
ATOM 822 C CA . TRP A 1 113 ? 4.496 11.808 -12.900 1.00 88.38 113 TRP A CA 1
ATOM 823 C C . TRP A 1 113 ? 4.483 10.270 -12.992 1.00 88.38 113 TRP A C 1
ATOM 825 O O . TRP A 1 113 ? 4.259 9.741 -14.082 1.00 88.38 113 TRP A O 1
ATOM 835 N N . PRO A 1 114 ? 4.649 9.529 -11.878 1.00 90.88 114 PRO A N 1
ATOM 836 C CA . PRO A 1 114 ? 4.755 9.992 -10.486 1.00 90.88 114 PRO A CA 1
ATOM 837 C C . PRO A 1 114 ? 6.182 10.268 -9.974 1.00 90.88 114 PRO A C 1
ATOM 839 O O . PRO A 1 114 ? 6.335 10.671 -8.818 1.00 90.88 114 PRO A O 1
ATOM 842 N N . PHE A 1 115 ? 7.209 10.087 -10.804 1.00 87.94 115 PHE A N 1
ATOM 843 C CA . PHE A 1 115 ? 8.622 10.244 -10.429 1.00 87.94 115 PHE A CA 1
ATOM 844 C C . PHE A 1 115 ? 9.024 11.697 -10.133 1.00 87.94 115 PHE A C 1
ATOM 846 O O . PHE A 1 115 ? 9.940 11.938 -9.351 1.00 87.94 115 PHE A O 1
ATOM 853 N N . SER A 1 116 ? 8.278 12.671 -10.660 1.00 89.56 116 SER A N 1
ATOM 854 C CA . SER A 1 116 ? 8.446 14.095 -10.334 1.00 89.56 116 SER A CA 1
ATOM 855 C C . SER A 1 116 ? 8.016 14.493 -8.925 1.00 89.56 116 SER A C 1
ATOM 857 O O . SER A 1 116 ? 8.378 15.570 -8.453 1.00 89.56 116 SER A O 1
ATOM 859 N N . VAL A 1 117 ? 7.248 13.643 -8.237 1.00 91.75 117 VAL A N 1
ATOM 860 C CA . VAL A 1 117 ? 6.739 13.923 -6.884 1.00 91.75 117 VAL A CA 1
ATOM 861 C C . VAL A 1 117 ? 7.514 13.143 -5.828 1.00 91.75 117 VAL A C 1
ATOM 863 O O . VAL A 1 117 ? 7.811 13.672 -4.758 1.00 91.75 117 VAL A O 1
ATOM 866 N N . VAL A 1 118 ? 7.832 11.881 -6.108 1.00 90.75 118 VAL A N 1
ATOM 867 C CA . VAL A 1 118 ? 8.576 10.998 -5.206 1.00 90.75 118 VAL A CA 1
ATOM 868 C C . VAL A 1 118 ? 9.583 10.182 -6.006 1.00 90.75 118 VAL A C 1
ATOM 870 O O . VAL A 1 118 ? 9.294 9.781 -7.124 1.00 90.75 118 VAL A O 1
ATOM 873 N N . GLN A 1 119 ? 10.745 9.894 -5.418 1.00 86.12 119 GLN A N 1
ATOM 874 C CA . GLN A 1 119 ? 11.813 9.150 -6.101 1.00 86.12 119 GLN A CA 1
ATOM 875 C C . GLN A 1 119 ? 11.416 7.702 -6.416 1.00 86.12 119 GLN A C 1
ATOM 877 O O . GLN A 1 119 ? 11.751 7.182 -7.472 1.00 86.12 119 GLN A O 1
ATOM 882 N N . HIS A 1 120 ? 10.666 7.074 -5.504 1.00 87.38 120 HIS A N 1
ATOM 883 C CA . HIS A 1 120 ? 10.338 5.647 -5.552 1.00 87.38 120 HIS A CA 1
ATOM 884 C C . HIS A 1 120 ? 8.830 5.390 -5.408 1.00 87.38 120 HIS A C 1
ATOM 886 O O . HIS A 1 120 ? 8.370 4.790 -4.425 1.00 87.38 120 HIS A O 1
ATOM 892 N N . PRO A 1 121 ? 8.017 5.872 -6.366 1.00 91.62 121 PRO A N 1
ATOM 893 C CA . PRO A 1 121 ? 6.558 5.775 -6.309 1.00 91.62 121 PRO A CA 1
ATOM 894 C C . PRO A 1 121 ? 6.051 4.326 -6.246 1.00 91.62 121 PRO A C 1
ATOM 896 O O . PRO A 1 121 ? 5.005 4.074 -5.642 1.00 91.62 121 PRO A O 1
ATOM 899 N N . GLN A 1 122 ? 6.809 3.370 -6.795 1.00 90.94 122 GLN A N 1
ATOM 900 C CA . GLN A 1 122 ? 6.494 1.938 -6.810 1.00 90.94 122 GLN A CA 1
ATOM 901 C C . GLN A 1 122 ? 6.489 1.296 -5.418 1.00 90.94 122 GLN A C 1
ATOM 903 O O . GLN A 1 122 ? 5.769 0.322 -5.197 1.00 90.94 122 GLN A O 1
ATOM 908 N N . HIS A 1 123 ? 7.251 1.856 -4.474 1.00 92.31 123 HIS A N 1
ATOM 909 C CA . HIS A 1 123 ? 7.345 1.362 -3.097 1.00 92.31 123 HIS A CA 1
ATOM 910 C C . HIS A 1 123 ? 6.406 2.135 -2.169 1.00 92.31 123 HIS A C 1
ATOM 912 O O . HIS A 1 123 ? 5.749 1.546 -1.313 1.00 92.31 123 HIS A O 1
ATOM 918 N N . ILE A 1 124 ? 6.272 3.447 -2.378 1.00 95.31 124 ILE A N 1
ATOM 919 C CA . ILE A 1 124 ? 5.427 4.314 -1.544 1.00 95.31 124 ILE A CA 1
ATOM 920 C C . ILE A 1 124 ? 3.939 4.017 -1.757 1.00 95.31 124 ILE A C 1
ATOM 922 O O . ILE A 1 124 ? 3.193 3.916 -0.783 1.00 95.31 124 ILE A O 1
ATOM 926 N N . GLY A 1 125 ? 3.496 3.842 -3.007 1.00 95.69 125 GLY A N 1
ATOM 927 C CA . GLY A 1 125 ? 2.084 3.619 -3.327 1.00 95.69 125 GLY A CA 1
ATOM 928 C C . GLY A 1 125 ? 1.462 2.446 -2.553 1.00 95.69 125 GLY A C 1
ATOM 929 O O . GLY A 1 125 ? 0.490 2.651 -1.820 1.00 95.69 125 GLY A O 1
ATOM 930 N N . PRO A 1 126 ? 2.036 1.232 -2.635 1.00 95.25 126 PRO A N 1
ATOM 931 C CA . PRO A 1 126 ? 1.562 0.077 -1.876 1.00 95.25 126 PRO A CA 1
ATOM 932 C C . PRO A 1 126 ? 1.618 0.261 -0.356 1.00 95.25 126 PRO A C 1
ATOM 934 O O . PRO A 1 126 ? 0.701 -0.180 0.336 1.00 95.25 126 PRO A O 1
ATOM 937 N N . VAL A 1 127 ? 2.646 0.937 0.171 1.00 96.88 127 VAL A N 1
ATOM 938 C CA . VAL A 1 127 ? 2.751 1.244 1.606 1.00 96.88 127 VAL A CA 1
ATOM 939 C C . VAL A 1 127 ? 1.545 2.069 2.056 1.00 96.88 127 VAL A C 1
ATOM 941 O O . VAL A 1 127 ? 0.872 1.674 3.007 1.00 96.88 127 VAL A O 1
ATOM 944 N N . LEU A 1 128 ? 1.183 3.141 1.341 1.00 97.88 128 LEU A N 1
ATOM 945 C CA . LEU A 1 128 ? 0.004 3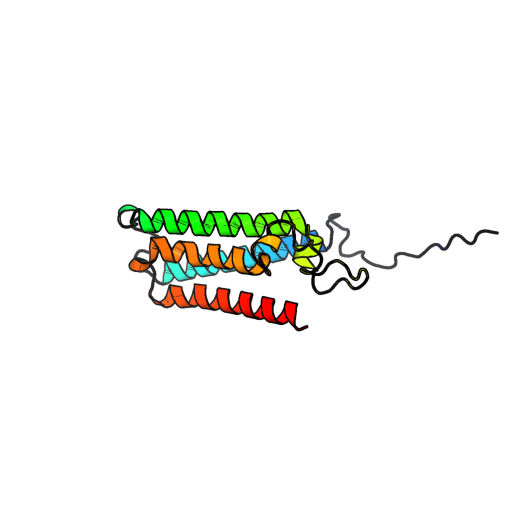.955 1.677 1.00 97.88 128 LEU A CA 1
ATOM 946 C C . LEU A 1 128 ? -1.283 3.116 1.722 1.00 97.88 128 LEU A C 1
ATOM 948 O O . LEU A 1 128 ? -2.081 3.264 2.648 1.00 97.88 128 LEU A O 1
ATOM 952 N N . VAL A 1 129 ? -1.461 2.193 0.771 1.00 97.31 129 VAL A N 1
ATOM 953 C CA . VAL A 1 129 ? -2.628 1.296 0.734 1.00 97.31 129 VAL A CA 1
ATOM 954 C C . VAL A 1 129 ? -2.646 0.338 1.930 1.00 97.31 129 VAL A C 1
ATOM 956 O O . VAL A 1 129 ? -3.709 0.114 2.504 1.00 97.31 129 VAL A O 1
ATOM 959 N N . VAL A 1 130 ? -1.494 -0.198 2.349 1.00 96.25 130 VAL A N 1
ATOM 960 C CA . VAL A 1 130 ? -1.388 -1.076 3.531 1.00 96.25 130 VAL A CA 1
ATOM 961 C C . VAL A 1 130 ? -1.695 -0.324 4.830 1.00 96.25 130 VAL A C 1
ATOM 963 O O . VAL A 1 130 ? -2.314 -0.885 5.734 1.00 96.25 130 VAL A O 1
ATOM 966 N N . TRP A 1 131 ? -1.296 0.945 4.930 1.00 97.69 131 TRP A N 1
ATOM 967 C CA . TRP A 1 131 ? -1.565 1.786 6.099 1.00 97.69 131 TRP A CA 1
ATOM 968 C C . TRP A 1 131 ? -3.009 2.299 6.167 1.00 97.69 131 TRP A C 1
ATOM 970 O O . TRP A 1 131 ? -3.503 2.579 7.258 1.00 97.69 131 TRP A O 1
ATOM 980 N N . ALA A 1 132 ? -3.715 2.402 5.039 1.00 97.56 132 ALA A N 1
ATOM 981 C CA . ALA A 1 132 ? -5.042 3.012 4.999 1.00 97.56 132 ALA A CA 1
ATOM 982 C C . ALA A 1 132 ? -6.082 2.356 5.938 1.00 97.56 132 ALA A C 1
ATOM 984 O O . ALA A 1 132 ? -6.735 3.091 6.679 1.00 97.56 132 ALA A O 1
ATOM 985 N N . PRO A 1 133 ? -6.218 1.014 6.019 1.00 95.12 133 PRO A N 1
ATOM 986 C CA . PRO A 1 133 ? -7.160 0.381 6.944 1.00 95.12 133 PRO A CA 1
ATOM 987 C C . PRO A 1 133 ? -6.868 0.686 8.416 1.00 95.12 133 PRO A C 1
ATOM 989 O O . PRO A 1 133 ? -7.802 0.772 9.211 1.00 95.12 133 PRO A O 1
ATOM 992 N N . LEU A 1 134 ? -5.595 0.877 8.789 1.00 95.69 134 LEU A N 1
ATOM 993 C CA . LEU A 1 134 ? -5.228 1.250 10.156 1.00 95.69 134 LEU A CA 1
ATOM 994 C C . LEU A 1 134 ? -5.788 2.624 10.516 1.00 95.69 134 LEU A C 1
ATOM 996 O O . LEU A 1 134 ? -6.212 2.795 11.645 1.00 95.69 134 LEU A O 1
ATOM 1000 N N . VAL A 1 135 ? -5.871 3.577 9.586 1.00 95.88 135 VAL A N 1
ATOM 1001 C CA . VAL A 1 135 ? -6.378 4.927 9.886 1.00 95.88 135 VAL A CA 1
ATOM 1002 C C . VAL A 1 135 ? -7.862 4.923 10.268 1.00 95.88 135 VAL A C 1
ATOM 1004 O O . VAL A 1 135 ? -8.238 5.569 11.245 1.00 95.88 135 VAL A O 1
ATOM 1007 N N . ALA A 1 136 ? -8.709 4.185 9.545 1.00 95.38 136 ALA A N 1
ATOM 1008 C CA . ALA A 1 136 ? -10.134 4.082 9.877 1.00 95.38 136 ALA A CA 1
ATOM 1009 C C . ALA A 1 136 ? -10.422 3.105 11.023 1.00 95.38 136 ALA A C 1
ATOM 1011 O O . ALA A 1 136 ? -11.308 3.354 11.840 1.00 95.38 136 ALA A O 1
ATOM 1012 N N . LEU A 1 137 ? -9.712 1.976 11.069 1.00 95.62 137 LEU A N 1
ATOM 1013 C CA . LEU A 1 137 ? -10.093 0.834 11.901 1.00 95.62 137 LEU A CA 1
ATOM 1014 C C . LEU A 1 137 ? -9.199 0.654 13.127 1.00 95.62 137 LEU A C 1
ATOM 1016 O O . LEU A 1 137 ? -9.364 -0.337 13.835 1.00 95.62 137 LEU A O 1
ATOM 1020 N N . LEU A 1 138 ? -8.293 1.595 13.417 1.00 92.81 138 LEU A N 1
ATOM 1021 C CA . LEU A 1 138 ? -7.325 1.477 14.509 1.00 92.81 138 LEU A CA 1
ATOM 1022 C C . LEU A 1 138 ? -7.913 0.961 15.834 1.00 92.81 138 LEU A C 1
ATOM 1024 O O . LEU A 1 138 ? -7.337 0.031 16.397 1.00 92.81 138 LEU A O 1
ATOM 1028 N N . PRO A 1 139 ? -9.052 1.491 16.332 1.00 93.31 139 PRO A N 1
ATOM 1029 C CA . PRO A 1 139 ? -9.601 1.067 17.622 1.00 93.31 139 PRO A CA 1
ATOM 1030 C C . PRO A 1 139 ? -10.201 -0.346 17.593 1.00 93.31 139 PRO A C 1
ATOM 1032 O O . PRO A 1 139 ? -10.468 -0.929 18.638 1.00 93.31 139 PRO A O 1
ATOM 1035 N N . GLN A 1 140 ? -10.463 -0.877 16.397 1.00 95.00 140 GLN A N 1
ATOM 1036 C CA . GLN A 1 140 ? -11.145 -2.151 16.176 1.00 95.00 140 GLN A CA 1
ATOM 1037 C C . GLN A 1 140 ? -10.187 -3.280 15.783 1.00 95.00 140 GLN A C 1
ATOM 1039 O O . GLN A 1 140 ? -10.563 -4.454 15.853 1.00 95.00 140 GLN A O 1
ATOM 1044 N N . LEU A 1 141 ? -8.978 -2.936 15.336 1.00 95.69 141 LEU A N 1
ATOM 1045 C CA . LEU A 1 141 ? -7.944 -3.879 14.930 1.00 95.69 141 LEU A CA 1
ATOM 1046 C C . LEU A 1 141 ? -7.191 -4.434 16.150 1.00 95.69 141 LEU A C 1
ATOM 1048 O O . LEU A 1 141 ? -7.048 -3.744 17.161 1.00 95.69 141 LEU A O 1
ATOM 1052 N N . PRO A 1 142 ? -6.678 -5.677 16.079 1.00 95.44 142 PRO A N 1
ATOM 1053 C CA . PRO A 1 142 ? -5.796 -6.188 17.119 1.00 95.44 142 PRO A CA 1
ATOM 1054 C C . PRO A 1 142 ? -4.532 -5.322 17.203 1.00 95.44 142 PRO A C 1
ATOM 1056 O O . PRO A 1 142 ? -4.041 -4.837 16.183 1.00 95.44 142 PRO A O 1
ATOM 1059 N N . ALA A 1 143 ? -3.955 -5.176 18.401 1.00 93.25 143 ALA A N 1
ATOM 1060 C CA . ALA A 1 143 ? -2.735 -4.382 18.610 1.00 93.25 143 ALA A CA 1
ATOM 1061 C C . ALA A 1 143 ? -1.573 -4.814 17.691 1.00 93.25 143 ALA A C 1
ATOM 1063 O O . ALA A 1 143 ? -0.724 -4.010 17.313 1.00 93.25 143 ALA A O 1
ATOM 1064 N N . THR A 1 144 ? -1.571 -6.080 17.275 1.00 95.44 144 THR A N 1
ATOM 1065 C CA . THR A 1 144 ? -0.595 -6.664 16.357 1.00 95.44 144 THR A CA 1
ATOM 1066 C C . THR A 1 144 ? -0.753 -6.232 14.894 1.00 95.44 144 THR A C 1
ATOM 1068 O O . THR A 1 144 ? 0.147 -6.489 14.099 1.00 95.44 144 THR A O 1
ATOM 1071 N N . ALA A 1 145 ? -1.828 -5.534 14.510 1.00 95.06 145 ALA A N 1
ATOM 1072 C CA . ALA A 1 145 ? -2.031 -5.044 13.141 1.00 95.06 145 ALA A CA 1
ATOM 1073 C C . ALA A 1 145 ? -0.949 -4.052 12.686 1.00 95.06 145 ALA A C 1
ATOM 1075 O O . ALA A 1 145 ? -0.579 -4.045 11.512 1.00 95.06 145 ALA A O 1
ATOM 1076 N N . TRP A 1 146 ? -0.370 -3.286 13.615 1.00 94.88 146 TRP A N 1
ATOM 1077 C CA . TRP A 1 146 ? 0.781 -2.427 13.328 1.00 94.88 146 TRP A CA 1
ATOM 1078 C C . TRP A 1 146 ? 1.996 -3.217 12.845 1.00 94.88 146 TRP A C 1
ATOM 1080 O O . TRP A 1 146 ? 2.723 -2.730 11.986 1.00 94.88 146 TRP A O 1
ATOM 1090 N N . PHE A 1 147 ? 2.208 -4.446 13.333 1.00 95.56 147 PHE A N 1
ATOM 1091 C CA . PHE A 1 147 ? 3.319 -5.274 12.859 1.00 95.56 147 PHE A CA 1
ATOM 1092 C C . PHE A 1 147 ? 3.167 -5.637 11.388 1.00 95.56 147 PHE A C 1
ATOM 1094 O O . PHE A 1 147 ? 4.168 -5.666 10.684 1.00 95.56 147 PHE A O 1
ATOM 1101 N N . VAL A 1 148 ? 1.940 -5.865 10.906 1.00 94.94 148 VAL A N 1
ATOM 1102 C CA . VAL A 1 148 ? 1.694 -6.162 9.489 1.00 94.94 148 VAL A CA 1
ATOM 1103 C C . VAL A 1 148 ? 2.087 -4.961 8.630 1.00 94.94 148 VAL A C 1
ATOM 1105 O O . VAL A 1 148 ? 2.869 -5.113 7.695 1.00 94.94 148 VAL A O 1
ATOM 1108 N N . ALA A 1 149 ? 1.614 -3.760 8.970 1.00 95.75 149 ALA A N 1
ATOM 1109 C CA . ALA A 1 149 ? 1.945 -2.560 8.203 1.00 95.75 149 ALA A CA 1
ATOM 1110 C C . ALA A 1 149 ? 3.434 -2.197 8.269 1.00 95.75 149 ALA A C 1
ATOM 1112 O O . ALA A 1 149 ? 4.039 -1.887 7.239 1.00 95.75 149 ALA A O 1
ATOM 1113 N N . SER A 1 150 ? 4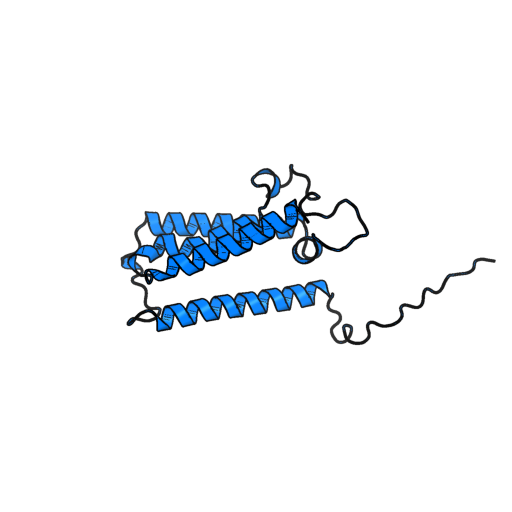.052 -2.310 9.447 1.00 97.06 150 SER A N 1
ATOM 1114 C CA . SER A 1 150 ? 5.492 -2.102 9.618 1.00 97.06 150 SER A CA 1
ATOM 1115 C C . SER A 1 150 ? 6.308 -3.122 8.828 1.00 97.06 150 SER A C 1
ATOM 1117 O O . SER A 1 150 ? 7.224 -2.730 8.117 1.00 97.06 150 SER A O 1
ATOM 1119 N N . TYR A 1 151 ? 5.944 -4.406 8.877 1.00 96.44 151 TYR A N 1
ATOM 1120 C CA . TYR A 1 151 ? 6.610 -5.466 8.119 1.00 96.44 151 TYR A CA 1
ATOM 1121 C C . TYR A 1 151 ? 6.606 -5.177 6.615 1.00 96.44 151 TYR A C 1
ATOM 1123 O O . TYR A 1 151 ? 7.662 -5.183 5.984 1.00 96.44 151 TYR A O 1
ATOM 1131 N N . TRP A 1 152 ? 5.440 -4.851 6.048 1.00 95.81 152 TRP A N 1
ATOM 1132 C CA . TRP A 1 152 ? 5.331 -4.481 4.636 1.00 95.81 152 TRP A CA 1
ATOM 1133 C C . TRP A 1 152 ? 6.155 -3.240 4.301 1.00 95.81 152 TRP A C 1
ATOM 1135 O O . TRP A 1 152 ? 6.880 -3.240 3.310 1.00 95.81 152 TRP A O 1
ATOM 1145 N N . SER A 1 153 ? 6.109 -2.215 5.153 1.00 97.25 153 SER A N 1
ATOM 1146 C CA . SER A 1 153 ? 6.906 -0.997 4.975 1.00 97.25 153 SER A CA 1
ATOM 1147 C C . SER A 1 153 ? 8.405 -1.295 4.973 1.00 97.25 153 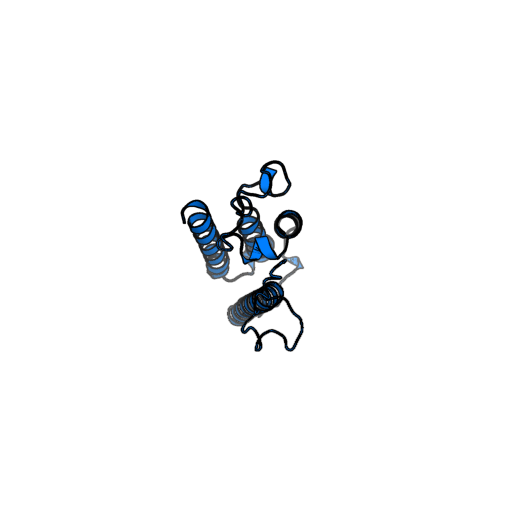SER A C 1
ATOM 1149 O O . SER A 1 153 ? 9.130 -0.777 4.129 1.00 97.25 153 SER A O 1
ATOM 1151 N N . TH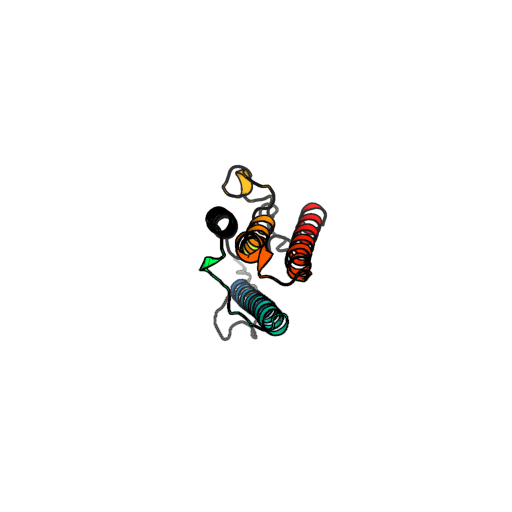R A 1 154 ? 8.874 -2.175 5.862 1.00 97.56 154 THR A N 1
ATOM 1152 C CA . THR A 1 154 ? 10.274 -2.610 5.905 1.00 97.56 154 THR A CA 1
ATOM 1153 C C . THR A 1 154 ? 10.670 -3.371 4.644 1.00 97.56 154 THR A C 1
ATOM 1155 O O . THR A 1 154 ? 11.742 -3.112 4.111 1.00 97.56 154 THR A O 1
ATOM 1158 N N . LEU A 1 155 ? 9.823 -4.265 4.124 1.00 95.06 155 LEU A N 1
ATOM 1159 C CA . LEU A 1 155 ? 10.111 -4.966 2.867 1.00 95.06 155 LEU A CA 1
ATOM 1160 C C . LEU A 1 155 ? 10.233 -3.999 1.683 1.00 95.06 155 LEU A C 1
ATOM 1162 O O . LEU A 1 155 ? 11.164 -4.119 0.889 1.00 95.06 155 LEU A O 1
ATOM 1166 N N . TYR A 1 156 ? 9.327 -3.025 1.580 1.00 94.00 156 TYR A N 1
ATOM 1167 C CA . TYR A 1 156 ? 9.391 -1.996 0.540 1.00 94.00 156 TYR A CA 1
ATOM 1168 C C . TYR A 1 156 ? 10.612 -1.086 0.695 1.00 94.00 156 TYR A C 1
ATOM 1170 O O . TYR A 1 156 ? 11.255 -0.757 -0.297 1.00 94.00 156 TYR A O 1
ATOM 1178 N N . PHE A 1 157 ? 10.984 -0.743 1.928 1.00 93.75 157 PHE A N 1
ATOM 1179 C CA . PHE A 1 157 ? 12.208 0.004 2.208 1.00 93.75 157 PHE A CA 1
ATOM 1180 C C . PHE A 1 157 ? 13.467 -0.782 1.820 1.00 93.75 157 PHE A C 1
ATOM 1182 O O . PHE A 1 157 ? 14.364 -0.231 1.195 1.00 93.75 157 PHE A O 1
ATOM 1189 N N . ILE A 1 158 ? 13.533 -2.078 2.139 1.00 93.44 158 ILE A N 1
ATOM 1190 C CA . ILE A 1 158 ? 14.656 -2.933 1.733 1.00 93.44 158 ILE A CA 1
ATOM 1191 C C . ILE A 1 158 ? 14.744 -3.007 0.207 1.00 93.44 158 ILE A C 1
ATOM 1193 O O . ILE A 1 158 ? 15.838 -2.874 -0.329 1.00 93.44 158 ILE A O 1
ATOM 1197 N N . ASN A 1 159 ? 13.620 -3.179 -0.495 1.00 88.25 159 ASN A N 1
ATOM 1198 C CA . ASN A 1 159 ? 13.613 -3.193 -1.961 1.00 88.25 159 ASN A CA 1
ATOM 1199 C C . ASN A 1 159 ? 14.113 -1.877 -2.552 1.00 88.25 159 ASN A C 1
ATOM 1201 O O . ASN A 1 159 ? 14.899 -1.910 -3.491 1.00 88.25 159 ASN A O 1
ATOM 1205 N N . TRP A 1 160 ? 13.697 -0.747 -1.980 1.00 86.69 160 TRP A N 1
ATOM 1206 C CA . TRP A 1 160 ? 14.222 0.560 -2.354 1.00 86.69 160 TRP A CA 1
ATOM 1207 C C . TRP A 1 160 ? 15.749 0.620 -2.173 1.00 86.69 160 TRP A C 1
ATOM 1209 O O . TRP A 1 160 ? 16.463 0.949 -3.113 1.00 86.69 160 TRP A O 1
ATOM 1219 N N . VAL A 1 161 ? 16.272 0.229 -1.007 1.00 88.44 161 VAL A N 1
ATOM 1220 C CA . VAL A 1 161 ? 17.726 0.196 -0.766 1.00 88.44 161 VAL A CA 1
ATOM 1221 C C . VAL A 1 161 ? 18.433 -0.721 -1.770 1.00 88.44 161 VAL A C 1
ATOM 1223 O O . VAL A 1 161 ? 19.481 -0.369 -2.295 1.00 88.44 161 VAL A O 1
ATOM 1226 N N . VAL A 1 162 ? 17.878 -1.894 -2.069 1.00 86.25 162 VAL A N 1
ATOM 1227 C CA . VAL A 1 162 ? 18.475 -2.786 -3.070 1.00 86.25 162 VAL A CA 1
ATOM 1228 C C . VAL A 1 162 ? 18.526 -2.109 -4.439 1.00 86.25 162 VAL A C 1
ATOM 1230 O O . VAL A 1 162 ? 19.564 -2.159 -5.077 1.00 86.25 162 VAL A O 1
ATOM 1233 N N . GLU A 1 163 ? 17.450 -1.445 -4.850 1.00 80.88 163 GLU A N 1
ATOM 1234 C CA . GLU A 1 163 ? 17.341 -0.763 -6.142 1.00 80.88 163 GLU A CA 1
ATOM 1235 C C . GLU A 1 163 ? 18.302 0.427 -6.298 1.00 80.88 163 GLU A C 1
ATOM 1237 O O . GLU A 1 163 ? 18.812 0.655 -7.392 1.00 80.88 163 GLU A O 1
ATOM 1242 N N . ASP A 1 164 ? 18.586 1.159 -5.218 1.00 81.94 164 ASP A N 1
ATOM 1243 C CA . ASP A 1 164 ? 19.505 2.305 -5.258 1.00 81.94 164 ASP A CA 1
ATOM 1244 C C . ASP A 1 164 ? 20.987 1.898 -5.188 1.00 81.94 164 ASP A C 1
ATOM 1246 O O . ASP A 1 164 ? 21.851 2.635 -5.671 1.00 81.94 164 ASP A O 1
ATOM 1250 N N . PHE A 1 165 ? 21.307 0.759 -4.562 1.00 82.69 165 PHE A N 1
ATOM 1251 C CA . PHE A 1 165 ? 22.692 0.382 -4.252 1.00 82.69 165 PHE A CA 1
ATOM 1252 C C . PHE A 1 165 ? 23.230 -0.843 -5.013 1.00 82.69 165 PHE A C 1
ATOM 1254 O O . PHE A 1 165 ? 24.450 -1.034 -5.004 1.00 82.69 165 PHE A O 1
ATOM 1261 N N . PHE A 1 166 ? 22.386 -1.671 -5.640 1.00 73.25 166 PHE A N 1
ATOM 1262 C CA . PHE A 1 166 ? 22.783 -2.936 -6.282 1.00 73.25 166 PHE A CA 1
ATOM 1263 C C . PHE A 1 166 ? 22.179 -3.121 -7.676 1.00 73.25 166 PHE A C 1
ATOM 1265 O O . PHE A 1 166 ? 22.916 -3.653 -8.539 1.00 73.25 166 PHE A O 1
#